Protein AF-A0A7J9GW85-F1 (afdb_monomer_lite)

Radius of gyration: 16.78 Å; chains: 1; bounding box: 39×40×34 Å

Secondary structure (DSSP, 8-state):
-HHHHTTSS-HHHHHHTTSS-PPPHHHHTT--EESSGGG--TT--EE-S-GGGGS-TTGGGSSSGGGS-HHHHHHHHHHHH-

Sequence (82 aa):
MKELLDGVRTFNDFLGDGLVEYLDVNEENNALIALYEGEVTPETTHIEIEPFTILGVNAGLIPYPHHNQSPRNTYQVFYITF

Structure (mmCIF, N/CA/C/O backbone):
data_AF-A0A7J9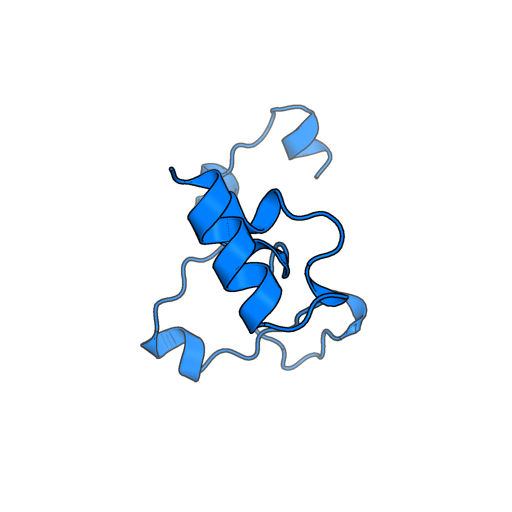GW85-F1
#
_entry.id   AF-A0A7J9GW85-F1
#
loop_
_atom_site.group_PDB
_atom_site.id
_atom_site.type_symbol
_atom_site.label_atom_id
_atom_site.label_alt_id
_atom_site.label_comp_id
_atom_site.label_asym_id
_atom_site.label_entity_id
_atom_site.label_seq_id
_atom_site.pdbx_PDB_ins_code
_atom_site.Cartn_x
_atom_site.Cartn_y
_atom_site.Cartn_z
_atom_site.occupancy
_atom_site.B_iso_or_equiv
_atom_site.auth_seq_id
_atom_site.auth_comp_id
_atom_site.auth_asym_id
_atom_site.auth_atom_id
_atom_site.pdbx_PDB_model_num
ATOM 1 N N . MET A 1 1 ? -18.093 0.783 0.716 1.00 59.31 1 MET A N 1
ATOM 2 C CA . MET A 1 1 ? -17.833 1.852 -0.280 1.00 59.31 1 MET A CA 1
ATOM 3 C C . MET A 1 1 ? -18.987 2.839 -0.436 1.00 59.31 1 MET A C 1
ATOM 5 O O . MET A 1 1 ? -18.728 4.017 -0.266 1.00 59.31 1 MET A O 1
ATOM 9 N N . LYS A 1 2 ? -20.244 2.420 -0.680 1.00 68.50 2 LYS A N 1
ATOM 10 C CA . LYS A 1 2 ? -21.389 3.363 -0.717 1.00 68.50 2 LYS A CA 1
ATOM 11 C C . LYS A 1 2 ? -21.531 4.195 0.563 1.00 68.50 2 LYS A C 1
ATOM 13 O O . LYS A 1 2 ? -21.600 5.403 0.480 1.00 68.50 2 LYS A O 1
ATOM 18 N N . GLU A 1 3 ? -21.421 3.568 1.732 1.00 72.88 3 GLU A N 1
ATOM 19 C CA . GLU A 1 3 ? -21.497 4.278 3.023 1.00 72.88 3 GLU A CA 1
ATOM 20 C C . GLU A 1 3 ? -20.327 5.249 3.277 1.00 72.88 3 GLU A C 1
ATOM 22 O O . GLU A 1 3 ? -20.498 6.243 3.977 1.00 72.88 3 GLU A O 1
ATOM 27 N N . LEU A 1 4 ? -19.152 4.982 2.690 1.00 76.38 4 LEU A N 1
ATOM 28 C CA . LEU A 1 4 ? -18.014 5.909 2.703 1.00 76.38 4 LEU A CA 1
ATOM 29 C C . LEU A 1 4 ? -18.292 7.101 1.767 1.00 76.38 4 LEU A C 1
ATOM 31 O O . LEU A 1 4 ? -18.060 8.246 2.135 1.00 76.38 4 LEU A O 1
ATOM 35 N N . LEU A 1 5 ? -18.825 6.829 0.568 1.00 78.81 5 LEU A N 1
ATOM 36 C CA . LEU A 1 5 ? -19.195 7.841 -0.431 1.00 78.81 5 LEU A CA 1
ATOM 37 C C . LEU A 1 5 ? -20.343 8.741 0.047 1.00 78.81 5 LEU A C 1
ATOM 39 O O . LEU A 1 5 ? -20.331 9.939 -0.218 1.00 78.81 5 LEU A O 1
ATOM 43 N N . ASP A 1 6 ? -21.295 8.172 0.782 1.00 84.69 6 ASP A N 1
ATOM 44 C CA . ASP A 1 6 ? -22.439 8.872 1.369 1.00 84.69 6 ASP A CA 1
ATOM 45 C C . ASP A 1 6 ? -22.056 9.637 2.658 1.00 84.69 6 ASP A C 1
ATOM 47 O O . ASP A 1 6 ? -22.899 10.304 3.257 1.00 84.69 6 ASP A O 1
ATOM 51 N N . GLY A 1 7 ? -20.788 9.557 3.093 1.00 81.69 7 GLY A N 1
ATOM 52 C CA . GLY A 1 7 ? -20.259 10.262 4.267 1.00 81.69 7 GLY A CA 1
ATOM 53 C C . GLY A 1 7 ? -20.763 9.732 5.613 1.00 81.69 7 GLY A C 1
ATOM 54 O O . GLY A 1 7 ? -20.638 10.415 6.626 1.00 81.69 7 GLY A O 1
ATOM 55 N N . VAL A 1 8 ? -21.349 8.532 5.630 1.00 82.12 8 VAL A N 1
ATOM 56 C CA . VAL A 1 8 ? -21.946 7.908 6.823 1.00 82.12 8 VAL A CA 1
ATOM 57 C C . VAL A 1 8 ? -20.877 7.305 7.733 1.00 82.12 8 VAL A C 1
ATOM 59 O O . VAL A 1 8 ? -21.063 7.253 8.946 1.00 82.12 8 VAL A O 1
ATOM 62 N N . ARG A 1 9 ? -19.756 6.864 7.154 1.00 83.31 9 ARG A N 1
ATOM 63 C CA . ARG A 1 9 ? -18.611 6.310 7.883 1.00 83.31 9 ARG A CA 1
ATOM 64 C C . ARG A 1 9 ? -17.321 7.018 7.500 1.00 83.31 9 ARG A C 1
ATOM 66 O O . ARG A 1 9 ? -17.097 7.341 6.333 1.00 83.31 9 ARG A O 1
ATOM 73 N N . THR A 1 10 ? -16.456 7.207 8.482 1.00 86.81 10 THR A N 1
ATOM 74 C CA . THR A 1 10 ? -15.110 7.767 8.350 1.00 86.81 10 THR A CA 1
ATOM 75 C C . THR A 1 10 ? -14.054 6.665 8.367 1.00 86.81 10 THR A C 1
ATOM 77 O O . THR A 1 10 ? -14.330 5.533 8.753 1.00 86.81 10 THR A O 1
ATOM 80 N N . PHE A 1 11 ? -12.817 6.990 7.979 1.00 85.44 11 PHE A N 1
ATOM 81 C CA . PHE A 1 11 ? -11.696 6.041 8.024 1.00 85.44 11 PHE A CA 1
ATOM 82 C C . PHE A 1 11 ? -11.486 5.433 9.424 1.00 85.44 11 PHE A C 1
ATOM 84 O O . PHE A 1 11 ? -11.260 4.234 9.557 1.00 85.44 11 PHE A O 1
ATOM 91 N N . ASN A 1 12 ? -11.639 6.249 10.470 1.00 87.75 12 ASN A N 1
ATOM 92 C CA . ASN A 1 12 ? -11.487 5.807 11.857 1.00 87.75 12 ASN A CA 1
ATOM 93 C C . ASN A 1 12 ? -12.558 4.797 12.283 1.00 87.75 12 ASN A C 1
ATOM 95 O O . ASN A 1 12 ? -12.288 3.960 13.139 1.00 87.75 12 ASN A O 1
ATOM 99 N N . ASP A 1 13 ? -13.744 4.837 11.674 1.00 90.44 13 ASP A N 1
ATOM 100 C CA . ASP A 1 13 ? -14.793 3.857 11.959 1.00 90.44 13 ASP A CA 1
ATOM 101 C C . ASP A 1 13 ? -14.410 2.477 11.402 1.00 90.44 13 ASP A C 1
ATOM 103 O O . ASP A 1 13 ? -14.657 1.464 12.047 1.00 90.44 13 ASP A O 1
ATOM 107 N N . PHE A 1 14 ? -13.719 2.421 10.255 1.00 88.94 14 PHE A N 1
ATOM 108 C CA . PHE A 1 14 ? -13.200 1.158 9.707 1.00 88.94 14 PHE A CA 1
ATOM 109 C C . PHE A 1 14 ? -12.056 0.574 10.537 1.00 88.94 14 PHE A C 1
ATOM 111 O O . PHE A 1 14 ? -11.956 -0.647 10.644 1.00 88.94 14 PHE A O 1
ATOM 118 N N . LEU A 1 15 ? -11.229 1.428 11.147 1.00 90.12 15 LEU A N 1
ATOM 119 C CA . LEU A 1 15 ? -10.234 1.010 12.139 1.00 90.12 15 LEU A CA 1
ATOM 120 C C . LEU A 1 15 ? -10.908 0.442 13.396 1.00 90.12 15 LEU A C 1
ATOM 122 O O . LEU A 1 15 ? -10.515 -0.613 13.881 1.00 90.12 15 LEU A O 1
ATOM 126 N N . GLY A 1 16 ? -11.939 1.121 13.910 1.00 90.31 16 GLY A N 1
ATOM 127 C CA . GLY A 1 16 ? -12.685 0.676 15.092 1.00 90.31 16 GLY A CA 1
ATOM 128 C C . GLY A 1 16 ? -13.429 -0.647 14.885 1.00 90.31 16 GLY A C 1
ATOM 129 O O . GLY A 1 16 ? -13.479 -1.468 15.799 1.00 90.31 16 GLY A O 1
ATOM 130 N N . ASP A 1 17 ? -13.951 -0.871 13.679 1.00 90.00 17 ASP A N 1
ATOM 131 C CA . ASP A 1 17 ? -14.636 -2.108 13.286 1.00 90.00 17 ASP A CA 1
ATOM 132 C C . ASP A 1 17 ? -13.663 -3.254 12.928 1.00 90.00 17 ASP A C 1
ATOM 134 O O . ASP A 1 17 ? -14.108 -4.379 12.696 1.00 90.00 17 ASP A O 1
ATOM 138 N N . GLY A 1 18 ? -12.348 -2.992 12.869 1.00 88.12 18 GLY A N 1
ATOM 139 C CA . GLY A 1 18 ? -11.324 -3.979 12.499 1.00 88.12 18 GLY A CA 1
ATOM 140 C C . GLY A 1 18 ? -11.324 -4.361 11.015 1.00 88.12 18 GLY A C 1
ATOM 141 O O . GLY A 1 18 ? -10.855 -5.435 10.653 1.00 88.12 18 GLY A O 1
ATOM 142 N N . LEU A 1 19 ? -11.882 -3.509 10.148 1.00 89.94 19 LEU A N 1
ATOM 143 C CA . LEU A 1 19 ? -11.891 -3.708 8.692 1.00 89.94 19 LEU A CA 1
ATOM 144 C C . LEU A 1 19 ? -10.605 -3.205 8.023 1.00 89.94 19 LEU A C 1
ATOM 146 O O . LEU A 1 19 ? -10.282 -3.637 6.919 1.00 89.94 19 LEU A O 1
ATOM 150 N N . VAL A 1 20 ? -9.899 -2.276 8.670 1.00 92.94 20 VAL A N 1
ATOM 151 C CA . VAL A 1 20 ? -8.576 -1.785 8.271 1.00 92.94 20 VAL A CA 1
ATOM 152 C C . VAL A 1 20 ? -7.654 -1.905 9.476 1.00 92.94 20 VAL A C 1
ATOM 154 O O . VAL A 1 20 ? -8.034 -1.513 10.578 1.00 92.94 20 VAL A O 1
ATOM 157 N N . GLU A 1 21 ? -6.445 -2.410 9.256 1.00 93.62 21 GLU A N 1
ATOM 158 C CA . GLU A 1 21 ? -5.451 -2.650 10.298 1.00 93.62 21 GLU A CA 1
ATOM 159 C C . GLU A 1 21 ? -4.116 -1.996 9.928 1.00 93.62 21 GLU A C 1
ATOM 161 O O . GLU A 1 21 ? -3.727 -1.956 8.758 1.00 93.62 21 GLU A O 1
ATOM 166 N N . TYR A 1 22 ? -3.428 -1.444 10.930 1.00 93.94 22 TYR A N 1
ATOM 167 C CA . TYR A 1 22 ? -2.056 -0.972 10.776 1.00 93.94 22 TYR A CA 1
ATOM 168 C C . TYR A 1 22 ? -1.107 -2.105 11.138 1.00 93.94 22 TYR A C 1
ATOM 170 O O . TYR A 1 22 ? -1.090 -2.524 12.289 1.00 93.94 22 TYR A O 1
ATOM 178 N N . LEU A 1 23 ? -0.305 -2.536 10.169 1.00 94.69 23 LEU A N 1
ATOM 179 C CA . LEU A 1 23 ? 0.707 -3.568 10.356 1.00 94.69 23 LEU A CA 1
ATOM 180 C C . LEU A 1 23 ? 2.082 -2.936 10.563 1.00 94.69 23 LEU A C 1
ATOM 182 O O . LEU A 1 23 ? 2.485 -2.039 9.812 1.00 94.69 23 LEU A O 1
ATOM 186 N N . ASP A 1 24 ? 2.808 -3.411 11.570 1.00 95.25 24 ASP A N 1
ATOM 187 C CA . ASP A 1 24 ? 4.232 -3.113 11.716 1.00 95.25 24 ASP A CA 1
ATOM 188 C C . ASP A 1 24 ? 5.110 -4.078 10.886 1.00 95.25 24 ASP A C 1
ATOM 190 O O . ASP A 1 24 ? 4.645 -5.072 10.328 1.00 95.25 24 ASP A O 1
ATOM 194 N N . VAL A 1 25 ? 6.419 -3.803 10.814 1.00 94.38 25 VAL A N 1
ATOM 195 C CA . VAL A 1 25 ? 7.369 -4.620 10.028 1.00 94.38 25 VAL A CA 1
ATOM 196 C C . VAL A 1 25 ? 7.461 -6.068 10.538 1.00 94.38 25 VAL A C 1
ATOM 198 O O . VAL A 1 25 ? 7.782 -6.982 9.778 1.00 94.38 25 VAL A O 1
ATOM 201 N N . ASN A 1 26 ? 7.224 -6.319 11.827 1.00 94.44 26 ASN A N 1
ATOM 202 C CA . ASN A 1 26 ? 7.303 -7.672 12.383 1.00 94.44 26 ASN A CA 1
ATOM 203 C C . ASN A 1 26 ? 6.035 -8.476 12.076 1.00 94.44 26 ASN A C 1
ATOM 205 O O . ASN A 1 26 ? 6.115 -9.675 11.806 1.00 94.44 26 ASN A O 1
ATOM 209 N N . GLU A 1 27 ? 4.878 -7.828 12.111 1.00 93.12 27 GLU A N 1
ATOM 210 C CA . GLU A 1 27 ? 3.581 -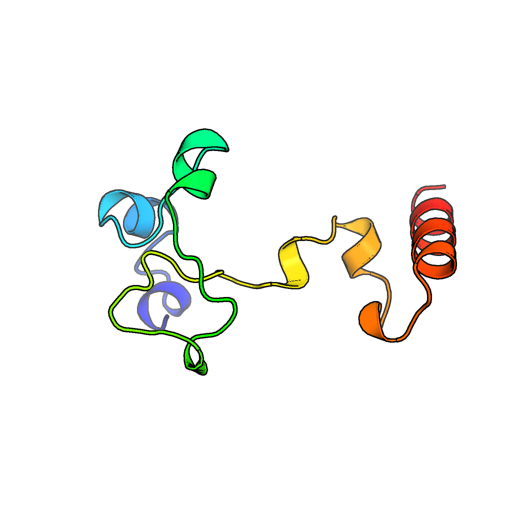8.405 11.775 1.00 93.12 27 GLU A CA 1
ATOM 211 C C . GLU A 1 27 ? 3.477 -8.686 10.276 1.00 93.12 27 GLU A C 1
ATOM 213 O O . GLU A 1 27 ? 3.023 -9.766 9.899 1.00 93.12 27 GLU A O 1
ATOM 218 N N . GLU A 1 28 ? 4.010 -7.798 9.430 1.00 93.25 28 GLU A N 1
ATOM 219 C CA . GLU A 1 28 ? 4.096 -7.995 7.977 1.00 93.25 28 GLU A CA 1
ATOM 220 C C . GLU A 1 28 ? 4.822 -9.304 7.618 1.00 93.25 28 GLU A C 1
ATOM 222 O O . GLU A 1 28 ? 4.376 -10.043 6.744 1.00 93.25 28 GLU A O 1
ATOM 227 N N . ASN A 1 29 ? 5.882 -9.668 8.354 1.00 93.44 29 ASN A N 1
ATOM 228 C CA . ASN A 1 29 ? 6.607 -10.929 8.135 1.00 93.44 29 ASN A CA 1
ATOM 229 C C . ASN A 1 29 ? 5.754 -12.188 8.376 1.00 93.44 29 ASN A C 1
ATOM 231 O O . ASN A 1 29 ? 6.113 -13.268 7.906 1.00 93.44 29 ASN A O 1
ATOM 235 N N . ASN A 1 30 ? 4.658 -12.069 9.127 1.00 93.19 30 ASN A N 1
ATOM 236 C CA . ASN A 1 30 ? 3.723 -13.158 9.407 1.00 93.19 30 ASN A CA 1
ATOM 237 C C . ASN A 1 30 ? 2.399 -13.008 8.636 1.00 93.19 30 ASN A C 1
ATOM 239 O O . ASN A 1 30 ? 1.497 -13.830 8.813 1.00 93.19 30 ASN A O 1
ATOM 243 N N . ALA A 1 31 ? 2.263 -11.982 7.792 1.00 94.00 31 ALA A N 1
ATOM 244 C CA . ALA A 1 31 ? 1.069 -11.724 7.004 1.00 94.00 31 ALA A CA 1
ATOM 245 C C . ALA A 1 31 ? 1.213 -12.278 5.578 1.00 94.00 31 ALA A C 1
ATOM 247 O O . ALA A 1 31 ? 2.257 -12.153 4.941 1.00 94.00 31 ALA A O 1
ATOM 248 N N . LEU A 1 32 ? 0.135 -12.864 5.050 1.00 95.50 32 LEU A N 1
ATOM 249 C CA . LEU A 1 32 ? 0.026 -13.193 3.634 1.00 95.50 32 LEU A CA 1
ATOM 250 C C . LEU A 1 32 ? -0.847 -12.132 2.968 1.00 95.50 32 LEU A C 1
ATOM 252 O O . LEU A 1 32 ? -2.074 -12.179 3.077 1.00 95.50 32 LEU A O 1
ATOM 256 N N . ILE A 1 33 ? -0.197 -11.170 2.312 1.00 94.81 33 ILE A N 1
ATOM 257 C CA . ILE A 1 33 ? -0.844 -10.008 1.699 1.00 94.81 33 ILE A CA 1
ATOM 258 C C . ILE A 1 33 ? -1.093 -10.287 0.212 1.00 94.81 33 ILE A C 1
ATOM 260 O O . ILE A 1 33 ? -0.156 -10.577 -0.533 1.00 94.81 33 ILE A O 1
ATOM 264 N N . ALA A 1 34 ? -2.348 -10.207 -0.231 1.00 96.00 34 ALA A N 1
ATOM 265 C CA . ALA A 1 34 ? -2.688 -10.248 -1.654 1.00 96.00 34 ALA A CA 1
ATOM 266 C C . ALA A 1 34 ? -2.659 -8.838 -2.268 1.00 96.00 34 ALA A C 1
ATOM 268 O O . ALA A 1 34 ? -3.147 -7.882 -1.666 1.00 96.00 34 ALA A O 1
ATOM 269 N N . LEU A 1 35 ? -2.134 -8.717 -3.493 1.00 93.88 35 LEU A N 1
ATOM 270 C CA . LEU A 1 35 ? -2.080 -7.446 -4.233 1.00 93.88 35 LEU A CA 1
ATOM 271 C C . LEU A 1 35 ? -3.450 -7.018 -4.767 1.00 93.88 35 LEU A C 1
ATOM 273 O O . LEU A 1 35 ? -3.758 -5.831 -4.820 1.00 93.88 35 LEU A O 1
ATOM 277 N N . TYR A 1 36 ? -4.257 -7.990 -5.193 1.00 94.62 36 TYR A N 1
ATOM 278 C CA . TYR A 1 36 ? -5.565 -7.766 -5.797 1.00 94.62 36 TYR A CA 1
ATOM 279 C C . TYR A 1 36 ? -6.588 -8.763 -5.258 1.00 94.62 36 TYR A C 1
ATOM 281 O O . TYR A 1 36 ? -6.257 -9.907 -4.950 1.00 94.62 36 TYR A O 1
ATOM 289 N N . GLU A 1 37 ? -7.864 -8.368 -5.250 1.00 91.31 37 GLU A N 1
ATOM 290 C CA . GLU A 1 37 ? -8.978 -9.214 -4.790 1.00 91.31 37 GLU A CA 1
ATOM 291 C C . GLU A 1 37 ? -9.070 -10.559 -5.538 1.00 91.31 37 GLU A C 1
ATOM 293 O O . GLU A 1 37 ? -9.513 -11.559 -4.979 1.00 91.31 37 GLU A O 1
ATOM 298 N N . GLY A 1 38 ? -8.632 -10.609 -6.801 1.00 92.44 38 GLY A N 1
ATOM 299 C CA . GLY A 1 38 ? -8.648 -11.831 -7.611 1.00 92.44 38 GLY A CA 1
ATOM 300 C C . GLY A 1 38 ? -7.586 -12.870 -7.229 1.00 92.44 38 GLY A C 1
ATOM 301 O O . GLY A 1 38 ? -7.708 -14.027 -7.624 1.00 92.44 38 GLY A O 1
ATOM 302 N N . GLU A 1 39 ? -6.562 -12.474 -6.475 1.00 92.50 39 GLU A N 1
ATOM 303 C CA . GLU A 1 39 ? -5.465 -13.346 -6.029 1.00 92.50 39 GLU A CA 1
ATOM 304 C C . GLU A 1 39 ? -5.670 -13.848 -4.593 1.00 92.50 39 GLU A C 1
ATOM 306 O O . GLU A 1 39 ? -4.827 -14.558 -4.046 1.00 92.50 39 GLU A O 1
ATOM 311 N N . VAL A 1 40 ? -6.800 -13.492 -3.978 1.00 93.88 40 VAL A N 1
ATOM 312 C CA . VAL A 1 40 ? -7.130 -13.867 -2.606 1.00 93.88 40 VAL A CA 1
ATOM 313 C C . VAL A 1 40 ? -7.346 -15.372 -2.518 1.00 93.88 40 VAL A C 1
ATOM 315 O O . VAL A 1 40 ? -8.186 -15.958 -3.205 1.00 93.88 40 VAL A O 1
ATOM 318 N N . THR A 1 41 ? -6.600 -15.995 -1.616 1.00 94.25 41 THR A N 1
ATOM 319 C CA . THR A 1 41 ? -6.753 -17.402 -1.248 1.00 94.25 41 THR A CA 1
ATOM 320 C C . THR A 1 41 ? -7.345 -17.505 0.159 1.00 94.25 41 THR A C 1
ATOM 322 O O . THR A 1 41 ? -7.303 -16.530 0.909 1.00 94.25 41 THR A O 1
ATOM 325 N N . PRO A 1 42 ? -7.865 -18.672 0.579 1.00 93.06 42 PRO A N 1
ATOM 326 C CA . PRO A 1 42 ? -8.338 -18.861 1.953 1.00 93.06 42 PRO A CA 1
ATOM 327 C C . PRO A 1 42 ? -7.264 -18.650 3.035 1.00 93.06 42 PRO A C 1
ATOM 329 O O . PRO A 1 42 ? -7.607 -18.522 4.205 1.00 93.06 42 PRO A O 1
ATOM 332 N N . GLU A 1 43 ? -5.984 -18.653 2.657 1.00 93.69 43 GLU A N 1
ATOM 333 C CA . GLU A 1 43 ? -4.840 -18.445 3.553 1.00 93.69 43 GLU A CA 1
ATOM 334 C C . GLU A 1 43 ? -4.409 -16.970 3.622 1.00 93.69 43 GLU A C 1
ATOM 336 O O . GLU A 1 43 ? -3.632 -16.596 4.498 1.00 93.69 43 GLU A O 1
ATOM 341 N N . THR A 1 44 ? -4.892 -16.131 2.699 1.00 94.88 44 THR A N 1
ATOM 342 C CA . THR A 1 44 ? -4.579 -14.700 2.642 1.00 94.88 44 THR A CA 1
ATOM 343 C C . THR A 1 44 ? -5.111 -14.010 3.895 1.00 94.88 44 THR A C 1
ATOM 345 O O . THR A 1 44 ? -6.297 -14.109 4.206 1.00 94.88 44 THR A O 1
ATOM 348 N N . THR A 1 45 ? -4.237 -13.299 4.608 1.00 94.25 45 THR A N 1
ATOM 349 C CA . THR A 1 45 ? -4.600 -12.607 5.851 1.00 94.25 45 THR A CA 1
ATOM 350 C C . THR A 1 45 ? -5.002 -11.159 5.604 1.00 94.25 45 THR A C 1
ATOM 352 O O . THR A 1 45 ? -5.895 -10.661 6.280 1.00 94.25 45 THR A O 1
ATOM 355 N N . HIS A 1 46 ? -4.386 -10.501 4.618 1.00 95.50 46 HIS A N 1
ATOM 356 C CA . HIS A 1 46 ? -4.623 -9.092 4.301 1.00 95.50 46 HIS A CA 1
ATOM 357 C C . HIS A 1 46 ? -4.639 -8.856 2.790 1.00 95.50 46 HIS A C 1
ATOM 359 O O . HIS A 1 46 ? -4.162 -9.675 2.003 1.00 95.50 46 HIS A O 1
ATOM 365 N N . ILE A 1 47 ? -5.185 -7.715 2.382 1.00 95.12 47 ILE A N 1
ATOM 366 C CA . ILE A 1 47 ? -5.221 -7.270 0.988 1.00 95.12 47 ILE A CA 1
ATOM 367 C C . ILE A 1 47 ? -4.704 -5.835 0.945 1.00 95.12 47 ILE A C 1
ATOM 369 O O . ILE A 1 47 ? -5.060 -5.027 1.804 1.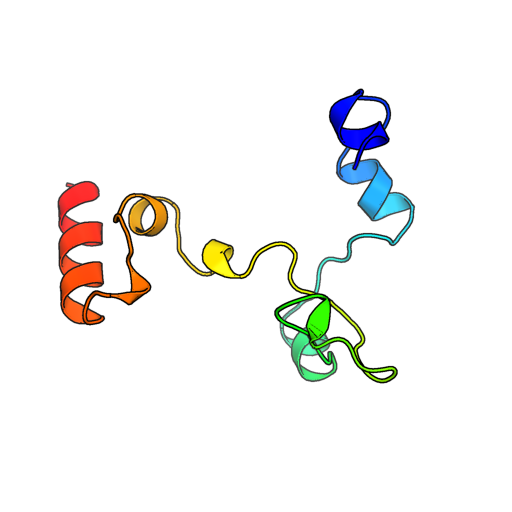00 95.12 47 ILE A O 1
ATOM 373 N N . GLU A 1 48 ? -3.883 -5.524 -0.055 1.00 95.12 48 GLU A N 1
ATOM 374 C CA . GLU A 1 48 ? -3.448 -4.155 -0.321 1.00 95.12 48 GLU A CA 1
ATOM 375 C C . GLU A 1 48 ? -4.643 -3.250 -0.638 1.00 95.12 48 GLU A C 1
ATOM 377 O O . GLU A 1 48 ? -5.484 -3.579 -1.475 1.00 95.12 48 GLU A O 1
ATOM 382 N N . ILE A 1 49 ? -4.702 -2.075 -0.007 1.00 92.69 49 ILE A N 1
ATOM 383 C CA . ILE A 1 49 ? -5.742 -1.081 -0.322 1.00 92.69 49 ILE A CA 1
ATOM 384 C C . ILE A 1 49 ? -5.568 -0.604 -1.764 1.00 92.69 49 ILE A C 1
ATOM 386 O O . ILE A 1 49 ? -6.545 -0.464 -2.498 1.00 92.69 49 ILE A O 1
ATOM 390 N N . GLU A 1 50 ? -4.322 -0.327 -2.149 1.00 92.12 50 GLU A N 1
ATOM 391 C CA . GLU A 1 50 ? -3.971 0.118 -3.488 1.00 92.12 50 GLU A CA 1
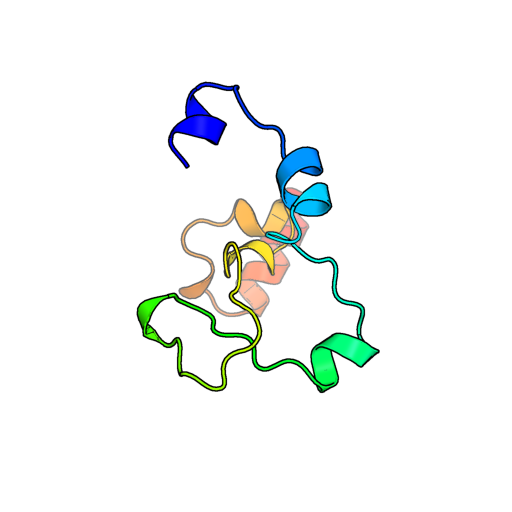ATOM 392 C C . GLU A 1 50 ? -2.456 -0.028 -3.739 1.00 92.12 50 GLU A C 1
ATOM 394 O O . GLU A 1 50 ? -1.667 0.738 -3.186 1.00 92.12 50 GLU A O 1
ATOM 399 N N . PRO A 1 51 ? -2.010 -0.952 -4.609 1.00 91.25 51 PRO A N 1
ATOM 400 C CA . PRO A 1 51 ? -0.585 -1.211 -4.826 1.00 91.25 51 PRO A CA 1
ATOM 401 C C . PRO A 1 51 ? 0.241 0.000 -5.284 1.00 91.25 51 PRO A C 1
ATOM 403 O O . PRO A 1 51 ? 1.453 0.040 -5.053 1.00 91.25 51 PRO A O 1
ATOM 406 N N . PHE A 1 52 ? -0.358 1.010 -5.937 1.00 90.00 52 PHE A N 1
ATOM 407 C CA . PHE A 1 52 ? 0.415 2.180 -6.378 1.00 90.00 52 PHE A CA 1
ATOM 408 C C . PHE A 1 52 ? 0.902 3.063 -5.221 1.00 90.00 52 PHE A C 1
ATOM 410 O O . PHE A 1 52 ? 1.814 3.869 -5.434 1.00 90.00 52 PHE A O 1
ATOM 417 N N . THR A 1 53 ? 0.349 2.930 -4.009 1.00 92.12 53 THR A N 1
ATOM 418 C CA . THR A 1 53 ? 0.737 3.758 -2.852 1.00 92.12 53 THR A CA 1
ATOM 419 C C . THR A 1 53 ? 2.131 3.443 -2.315 1.00 92.12 53 THR A C 1
ATOM 421 O O . THR A 1 53 ? 2.631 4.170 -1.461 1.00 92.12 53 THR A O 1
ATOM 424 N N . ILE A 1 54 ? 2.805 2.423 -2.859 1.00 92.81 54 ILE A N 1
ATOM 425 C CA . ILE A 1 54 ? 4.244 2.209 -2.659 1.00 92.81 54 ILE A CA 1
ATOM 426 C C . ILE A 1 54 ? 5.087 3.389 -3.178 1.00 92.81 54 ILE A C 1
ATOM 428 O O . ILE A 1 54 ? 6.209 3.621 -2.725 1.00 92.81 54 ILE A O 1
ATOM 432 N N . LEU A 1 55 ? 4.559 4.151 -4.142 1.00 92.31 55 LEU A N 1
ATOM 433 C CA . LEU A 1 55 ? 5.202 5.338 -4.686 1.00 92.31 55 LEU A CA 1
ATOM 434 C C . LEU A 1 55 ? 4.860 6.571 -3.842 1.00 92.31 55 LEU A C 1
ATOM 436 O O . LEU A 1 55 ? 3.700 6.862 -3.564 1.00 92.31 55 LEU A O 1
ATOM 440 N N . GLY A 1 56 ? 5.883 7.354 -3.494 1.00 90.06 56 GLY A N 1
ATOM 441 C CA . GLY A 1 56 ? 5.688 8.636 -2.819 1.00 90.06 56 GLY A CA 1
ATOM 442 C C . GLY A 1 56 ? 4.973 9.672 -3.697 1.00 90.06 56 GLY A C 1
ATOM 443 O O . GLY A 1 56 ? 4.894 9.536 -4.919 1.00 90.06 56 GLY A O 1
ATOM 444 N N . VAL A 1 57 ? 4.530 10.768 -3.074 1.00 89.62 57 VAL A N 1
ATOM 445 C CA . VAL A 1 57 ? 3.720 11.830 -3.709 1.00 89.62 57 VAL A CA 1
ATOM 446 C C . VAL A 1 57 ? 4.297 12.307 -5.051 1.00 89.62 57 VAL A C 1
ATOM 448 O O . VAL A 1 57 ? 3.579 12.371 -6.045 1.00 89.62 57 VAL A O 1
ATOM 451 N N . ASN A 1 58 ? 5.605 12.573 -5.117 1.00 89.62 58 ASN A N 1
ATOM 452 C CA . ASN A 1 58 ? 6.250 13.075 -6.338 1.00 89.62 58 ASN A CA 1
ATOM 453 C C . ASN A 1 58 ? 6.372 12.008 -7.437 1.00 89.62 58 ASN A C 1
ATOM 455 O O . ASN A 1 58 ? 6.332 12.332 -8.621 1.00 89.62 58 ASN A O 1
ATOM 459 N N . ALA A 1 59 ? 6.510 10.734 -7.062 1.00 88.81 59 ALA A N 1
ATOM 460 C CA . ALA A 1 59 ? 6.565 9.630 -8.017 1.00 88.81 59 ALA A CA 1
ATOM 461 C C . ALA A 1 59 ? 5.183 9.340 -8.627 1.00 88.81 59 ALA A C 1
ATOM 463 O O . ALA A 1 59 ? 5.107 8.959 -9.794 1.00 88.81 59 ALA A O 1
ATOM 464 N N . GLY A 1 60 ? 4.102 9.610 -7.887 1.00 88.50 60 GLY A N 1
ATOM 465 C CA . GLY A 1 60 ? 2.725 9.531 -8.387 1.00 88.50 60 GLY A CA 1
ATOM 466 C C . GLY A 1 60 ? 2.382 10.546 -9.488 1.00 88.50 60 GLY A C 1
ATOM 467 O O . GLY A 1 60 ? 1.406 10.357 -10.205 1.00 88.50 60 GLY A O 1
ATOM 468 N N . LEU A 1 61 ? 3.190 11.599 -9.671 1.00 90.50 61 LEU A N 1
ATOM 469 C CA . LEU A 1 61 ? 3.008 12.585 -10.747 1.00 90.50 61 LEU A CA 1
ATOM 470 C C . LEU A 1 61 ? 3.542 12.107 -12.104 1.00 90.50 61 LEU A C 1
ATOM 472 O O . LEU A 1 61 ? 3.246 12.715 -13.134 1.00 90.50 61 LEU A O 1
ATOM 476 N N . ILE A 1 62 ? 4.351 11.047 -12.123 1.00 91.81 62 ILE A N 1
ATOM 477 C CA . ILE A 1 62 ? 4.910 10.505 -13.359 1.00 91.81 62 ILE A CA 1
ATOM 478 C C . ILE A 1 62 ? 3.809 9.706 -14.062 1.00 91.81 62 ILE A C 1
ATOM 480 O O . ILE A 1 62 ? 3.336 8.719 -13.501 1.00 91.81 62 ILE A O 1
ATOM 484 N N . PRO A 1 63 ? 3.397 10.072 -15.289 1.00 91.44 63 PRO A N 1
ATOM 485 C CA . PRO A 1 63 ? 2.423 9.278 -16.021 1.00 91.44 63 PRO A CA 1
ATOM 486 C C . PRO A 1 63 ? 3.040 7.926 -16.399 1.00 91.44 63 PRO A C 1
ATOM 488 O O . PRO A 1 63 ? 4.147 7.869 -16.934 1.00 91.44 63 PRO A O 1
ATOM 491 N N . TYR A 1 64 ? 2.307 6.842 -16.137 1.00 90.50 64 TYR A N 1
ATOM 492 C CA . TYR A 1 64 ? 2.710 5.465 -16.452 1.00 90.50 64 TYR A CA 1
ATOM 493 C C . TYR A 1 64 ? 4.125 5.094 -15.955 1.00 90.50 64 TYR A C 1
ATOM 495 O O . TYR A 1 64 ? 4.961 4.641 -16.742 1.00 90.50 64 TYR A O 1
ATOM 503 N N . PRO A 1 65 ? 4.413 5.213 -14.642 1.00 90.06 65 PRO A N 1
ATOM 504 C CA . PRO A 1 65 ? 5.771 5.047 -14.114 1.00 90.06 65 PRO A CA 1
ATOM 505 C C . PRO A 1 65 ? 6.313 3.621 -14.305 1.00 90.06 65 PRO A C 1
ATOM 507 O O . PRO A 1 65 ? 7.522 3.421 -14.383 1.00 90.06 65 PRO A O 1
ATOM 510 N N . HIS A 1 66 ? 5.425 2.636 -14.449 1.00 89.19 66 HIS A N 1
ATOM 511 C CA . HIS A 1 66 ? 5.740 1.229 -14.703 1.00 89.19 66 HIS A CA 1
ATOM 512 C C . HIS A 1 66 ? 6.263 0.948 -16.124 1.00 89.19 66 HIS A C 1
ATOM 514 O O . HIS A 1 66 ? 6.812 -0.121 -16.367 1.00 89.19 66 HIS A O 1
ATOM 520 N N . HIS A 1 67 ? 6.132 1.896 -17.059 1.00 93.88 67 HIS A N 1
ATOM 521 C CA . HIS A 1 67 ? 6.715 1.793 -18.403 1.00 93.88 67 HIS A CA 1
ATOM 522 C C . HIS 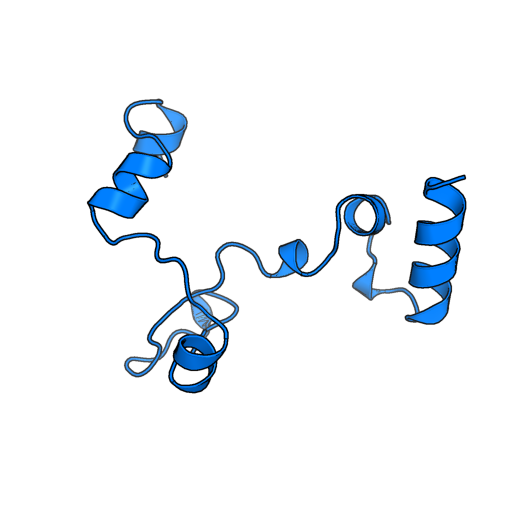A 1 67 ? 8.127 2.396 -18.493 1.00 93.88 67 HIS A C 1
ATOM 524 O O . HIS A 1 67 ? 8.804 2.260 -19.513 1.00 93.88 67 HIS A O 1
ATOM 530 N N . ASN A 1 68 ? 8.588 3.057 -17.431 1.00 91.75 68 ASN A N 1
ATOM 531 C CA . ASN A 1 68 ? 9.886 3.710 -17.383 1.00 91.75 68 ASN A CA 1
ATOM 532 C C . ASN A 1 68 ? 10.911 2.842 -16.658 1.00 91.75 68 ASN A C 1
ATOM 534 O O . ASN A 1 68 ? 10.615 2.142 -15.694 1.00 91.75 68 ASN A O 1
ATOM 538 N N . GLN A 1 69 ? 12.169 2.947 -17.080 1.00 94.00 69 GLN A N 1
ATOM 539 C CA . GLN A 1 69 ? 13.266 2.364 -16.316 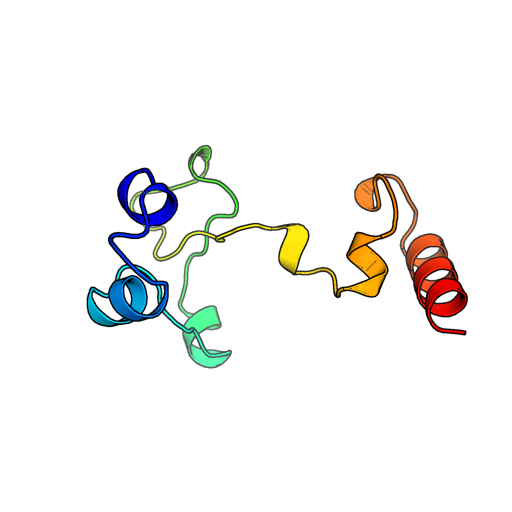1.00 94.00 69 GLN A CA 1
ATOM 540 C C . GLN A 1 69 ? 13.422 3.096 -14.980 1.00 94.00 69 GLN A C 1
ATOM 542 O O . GLN A 1 69 ? 13.331 4.326 -14.938 1.00 94.00 69 GLN A O 1
ATOM 547 N N . SER A 1 70 ? 13.750 2.348 -13.922 1.00 93.12 70 SER A N 1
ATOM 548 C CA . SER A 1 70 ? 13.949 2.884 -12.567 1.00 93.12 70 SER A CA 1
ATOM 549 C C . SER A 1 70 ? 14.798 4.174 -12.528 1.00 93.12 70 SER A C 1
ATOM 551 O O . SER A 1 70 ? 14.309 5.166 -11.985 1.00 93.12 70 SER A O 1
ATOM 553 N N . PRO A 1 71 ? 15.959 4.275 -13.221 1.00 94.06 71 PRO A N 1
ATOM 554 C CA . PRO A 1 71 ? 16.747 5.511 -13.226 1.00 94.06 71 PRO A CA 1
ATOM 555 C C . PRO A 1 71 ? 15.994 6.730 -13.773 1.00 94.06 71 PRO A C 1
ATOM 557 O O . PRO A 1 71 ? 16.148 7.832 -13.254 1.00 94.06 71 PRO A O 1
ATOM 560 N N . ARG A 1 72 ? 15.149 6.556 -14.800 1.00 92.94 72 ARG A N 1
ATOM 561 C CA . ARG A 1 72 ? 14.374 7.662 -15.391 1.00 92.94 72 ARG A CA 1
ATOM 562 C C . ARG A 1 72 ? 13.335 8.197 -14.416 1.00 92.94 72 ARG A C 1
ATOM 564 O O . ARG A 1 72 ? 13.192 9.411 -14.302 1.00 92.94 72 ARG A O 1
ATOM 571 N N . ASN A 1 73 ? 12.675 7.300 -13.684 1.00 91.88 73 ASN A N 1
ATOM 572 C CA . ASN A 1 73 ? 11.741 7.694 -12.635 1.00 91.88 73 ASN A CA 1
ATOM 573 C C . ASN A 1 73 ? 12.465 8.471 -11.531 1.00 91.88 73 ASN A C 1
ATOM 575 O O . ASN A 1 73 ? 11.991 9.529 -11.128 1.00 91.88 73 ASN A O 1
ATOM 579 N N . THR A 1 74 ? 13.649 8.022 -11.105 1.00 92.00 74 THR A N 1
ATOM 580 C CA . THR A 1 74 ? 14.450 8.734 -10.097 1.00 92.00 74 THR A CA 1
ATOM 581 C C . THR A 1 74 ? 14.835 10.143 -10.551 1.00 92.00 74 THR A C 1
ATOM 583 O O . THR A 1 74 ? 14.670 11.093 -9.786 1.00 92.00 74 THR A O 1
ATOM 586 N N . TYR A 1 75 ? 15.298 10.310 -11.794 1.00 91.50 75 TYR A N 1
ATOM 587 C CA . TYR A 1 75 ? 15.648 11.636 -12.316 1.00 91.50 75 TYR A CA 1
ATOM 588 C C . TYR A 1 75 ? 14.442 12.572 -12.396 1.00 91.50 75 TYR A C 1
ATOM 590 O O . TYR A 1 75 ? 14.563 13.751 -12.071 1.00 91.50 75 TYR A O 1
ATOM 598 N N . GLN A 1 76 ? 13.278 12.060 -12.795 1.00 88.75 76 GLN A N 1
ATOM 599 C CA . GLN A 1 76 ? 12.072 12.874 -12.888 1.00 88.75 76 GLN A CA 1
ATOM 600 C C . GLN A 1 76 ? 11.534 13.275 -11.510 1.00 88.75 76 GLN A C 1
ATOM 602 O O . GLN A 1 76 ? 11.172 14.434 -11.328 1.00 88.75 76 GLN A O 1
ATOM 607 N N . VAL A 1 77 ? 11.546 12.370 -10.525 1.00 91.31 77 VAL A N 1
ATOM 608 C CA . VAL A 1 77 ? 11.197 12.708 -9.131 1.00 91.31 77 VAL A CA 1
ATOM 609 C C . VAL A 1 77 ? 12.112 13.806 -8.597 1.00 91.31 77 VAL A C 1
ATOM 611 O O . VAL A 1 77 ? 11.628 14.756 -7.980 1.00 91.31 77 VAL A O 1
ATOM 614 N N . PHE A 1 78 ? 13.419 13.703 -8.860 1.00 88.81 78 PHE A N 1
ATOM 615 C CA . PHE A 1 78 ? 14.371 14.744 -8.484 1.00 88.81 78 PHE A CA 1
ATOM 616 C C . PHE A 1 78 ? 13.998 16.068 -9.154 1.00 88.81 78 PHE A C 1
ATOM 618 O O . PHE A 1 78 ? 13.764 17.039 -8.452 1.00 88.81 78 PHE A O 1
ATOM 625 N N . TYR A 1 79 ? 13.827 16.092 -10.478 1.00 87.38 79 TYR A N 1
ATOM 626 C CA . TYR A 1 79 ? 13.472 17.306 -11.219 1.00 87.38 79 TYR A CA 1
ATOM 627 C C . TYR A 1 79 ? 12.183 17.983 -10.730 1.00 87.38 79 TYR A C 1
ATOM 629 O O . TYR A 1 79 ? 12.126 19.199 -10.697 1.00 87.38 79 TYR A O 1
ATOM 637 N N . ILE A 1 80 ? 11.161 17.225 -10.326 1.00 84.94 80 ILE A N 1
ATOM 638 C CA . ILE A 1 80 ? 9.895 17.784 -9.814 1.00 84.94 80 ILE A CA 1
ATOM 639 C C . ILE A 1 80 ? 10.068 18.455 -8.439 1.00 84.94 80 ILE A C 1
ATOM 641 O O . ILE A 1 80 ? 9.271 19.308 -8.057 1.00 84.94 80 ILE A O 1
ATOM 645 N N . THR A 1 81 ? 11.087 18.053 -7.677 1.00 80.00 81 THR A N 1
ATOM 646 C CA . THR A 1 81 ? 11.317 18.530 -6.305 1.00 80.00 81 THR A CA 1
ATOM 647 C C . THR A 1 81 ? 12.167 19.816 -6.255 1.00 80.00 81 THR A C 1
ATOM 649 O O . THR A 1 81 ? 12.229 20.443 -5.197 1.00 80.00 81 THR A O 1
ATOM 652 N N . PHE A 1 82 ? 12.800 20.221 -7.366 1.00 70.81 82 PHE A N 1
ATOM 653 C CA . PHE A 1 82 ? 13.623 21.439 -7.497 1.00 70.81 82 PHE A CA 1
ATOM 654 C C . PHE A 1 82 ? 13.001 22.438 -8.474 1.00 70.81 82 PHE A C 1
ATOM 656 O O . PHE A 1 82 ? 13.169 23.654 -8.230 1.00 70.81 82 PHE A O 1
#

InterPro domains:
  IPR007647 RNA polymerase Rpb2, domain 5 [PF04567] (11-43)
  IPR015712 DNA-directed RNA polymerase, subunit 2 [PTHR20856] (6-77)
  IPR037033 DNA-directed RNA polymerase, subunit 2, hybrid-binding domain superfamily [G3DSA:2.40.270.10] (57-80)

Organism: NCBI:txid34285

pLDDT: mean 89.79, std 6.42, range [59.31, 96.0]

Foldseek 3Di:
DVCVVVVVDDPVVCVVVVVDDDDDPVRVVVAQEDADPVPDDPRHPYYDPHVVPVDDPLLVPDPPSVVDDPVVSVVSSVVVVD